Protein AF-A0A8S2YTI4-F1 (afdb_monomer_lite)

Sequence (113 aa):
MATSLIFVDVEWNEMANKVQIYSDNDGIYDCTLNKTDDNNETITYRMELLKVNEQTEYYLLIDKSGSSKLLESFHSNIEAVKSKFCSIFHDLTGNYWHLRESFSKIRGHYSYI

Secondary structure (DSSP, 8-state):
-PPEEEE-SSHHHHHTTTEEE-EETTEE-EEEEEEE-TTSPEEEEEEEEEEETTSS-EEEEEEETTTEEEEEE-TT-HHHHHHHHHHHHHHHHSS-GGGGGG--PPTTSPEE-

Structure (mmCIF, N/CA/C/O backbone):
data_AF-A0A8S2YTI4-F1
#
_entry.id   AF-A0A8S2YTI4-F1
#
loop_
_atom_site.group_PDB
_atom_site.id
_atom_site.type_symbol
_atom_site.label_atom_id
_atom_site.label_alt_id
_atom_site.label_comp_id
_atom_site.label_asym_id
_atom_site.label_entity_id
_atom_site.label_seq_id
_atom_site.pdbx_PDB_ins_code
_atom_site.Cartn_x
_atom_site.Cartn_y
_atom_site.Cartn_z
_atom_site.occupancy
_atom_site.B_iso_or_equiv
_atom_site.auth_seq_id
_atom_site.auth_comp_id
_atom_site.auth_asym_id
_atom_site.auth_atom_id
_atom_site.pdbx_PDB_model_num
ATOM 1 N N . MET A 1 1 ? -19.309 9.086 -1.463 1.00 37.69 1 MET A N 1
ATOM 2 C CA . MET A 1 1 ? -18.632 9.561 -0.238 1.00 37.69 1 MET A CA 1
ATOM 3 C C . MET A 1 1 ? -17.389 10.299 -0.688 1.00 37.69 1 MET A C 1
ATOM 5 O O . MET A 1 1 ? -16.707 9.777 -1.559 1.00 37.69 1 MET A O 1
ATOM 9 N N . ALA A 1 2 ? -17.187 11.532 -0.228 1.00 35.16 2 ALA A N 1
ATOM 10 C CA . ALA A 1 2 ? -16.027 12.336 -0.601 1.00 35.16 2 ALA A CA 1
ATOM 11 C C . ALA A 1 2 ? -14.854 11.936 0.297 1.00 35.16 2 ALA A C 1
ATOM 13 O O . ALA A 1 2 ? -15.005 11.959 1.516 1.00 35.16 2 ALA A O 1
ATOM 14 N N . THR A 1 3 ? -13.731 11.532 -0.291 1.00 39.12 3 THR A N 1
ATOM 15 C CA . THR A 1 3 ? -12.502 11.287 0.461 1.00 39.12 3 THR A CA 1
ATOM 16 C C . THR A 1 3 ? -11.813 12.614 0.760 1.00 39.12 3 THR A C 1
ATOM 18 O O . THR A 1 3 ? -11.656 13.450 -0.132 1.00 39.12 3 THR A O 1
ATOM 21 N N . SER A 1 4 ? -11.428 12.825 2.016 1.00 47.28 4 SER A N 1
ATOM 22 C CA . SER A 1 4 ? -10.669 14.006 2.436 1.00 47.28 4 SER A CA 1
ATOM 23 C C . SER A 1 4 ? -9.175 13.723 2.284 1.00 47.28 4 SER A C 1
ATOM 25 O O . SER A 1 4 ? -8.660 12.768 2.867 1.00 47.28 4 SER A O 1
ATOM 27 N N . LEU A 1 5 ? -8.488 14.551 1.494 1.00 52.41 5 LEU A N 1
ATOM 28 C CA . LEU A 1 5 ? -7.036 14.512 1.308 1.00 52.41 5 LEU A CA 1
ATOM 29 C C . LEU A 1 5 ? -6.390 15.452 2.334 1.00 52.41 5 LEU A C 1
ATOM 31 O O . LEU A 1 5 ? -6.704 16.643 2.343 1.00 52.41 5 LEU A O 1
ATOM 35 N N . ILE A 1 6 ? -5.498 14.935 3.180 1.00 55.16 6 ILE A N 1
ATOM 36 C CA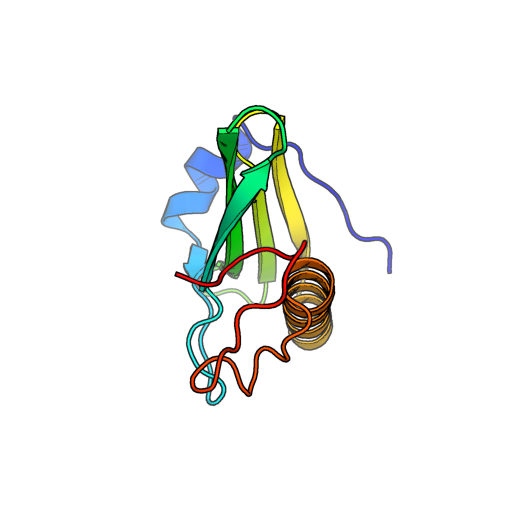 . ILE A 1 6 ? -4.761 15.732 4.168 1.00 55.16 6 ILE A CA 1
ATOM 37 C C . ILE A 1 6 ? -3.290 15.801 3.744 1.00 55.16 6 ILE A C 1
ATOM 39 O O . ILE A 1 6 ? -2.657 14.775 3.483 1.00 55.16 6 ILE A O 1
ATOM 43 N N . PHE A 1 7 ? -2.746 17.020 3.672 1.00 53.59 7 PHE A N 1
ATOM 44 C CA . PHE A 1 7 ? -1.312 17.264 3.503 1.00 53.59 7 PHE A CA 1
ATOM 45 C C . PHE A 1 7 ? -0.642 17.267 4.874 1.00 53.59 7 PHE A C 1
ATOM 47 O O . PHE A 1 7 ? -1.084 17.939 5.805 1.00 53.59 7 PHE A O 1
ATOM 54 N N . VAL A 1 8 ? 0.399 16.457 5.004 1.00 56.34 8 VAL A N 1
ATOM 55 C CA . VAL A 1 8 ? 0.804 15.903 6.289 1.00 56.34 8 VAL A CA 1
ATOM 56 C C . VAL A 1 8 ? 2.081 16.565 6.795 1.00 56.34 8 VAL A C 1
ATOM 58 O O . VAL A 1 8 ? 3.153 16.181 6.351 1.00 56.34 8 VAL A O 1
ATOM 61 N N . ASP A 1 9 ? 1.986 17.481 7.761 1.00 56.59 9 ASP A N 1
ATOM 62 C CA . ASP A 1 9 ? 3.168 17.889 8.547 1.00 56.59 9 ASP A CA 1
ATOM 63 C C . ASP A 1 9 ? 2.892 17.953 10.057 1.00 56.59 9 ASP A C 1
ATOM 65 O O . ASP A 1 9 ? 3.607 17.332 10.840 1.00 56.59 9 ASP A O 1
ATOM 69 N N . VAL A 1 10 ? 1.824 18.621 10.503 1.00 51.03 10 VAL A N 1
ATOM 70 C CA . VAL A 1 10 ? 1.562 18.784 11.951 1.00 51.03 10 VAL A CA 1
ATOM 71 C C . VAL A 1 10 ? 0.698 17.651 12.528 1.00 51.03 10 VAL A C 1
ATOM 73 O O . VAL A 1 10 ? 1.016 17.122 13.590 1.00 51.03 10 VAL A O 1
ATOM 76 N N . GLU A 1 11 ? -0.338 17.198 11.814 1.00 58.47 11 GLU A N 1
ATOM 77 C CA . GLU A 1 11 ? -1.304 16.199 12.320 1.00 58.47 11 GLU A CA 1
ATOM 78 C C . GLU A 1 11 ? -0.748 14.762 12.396 1.00 58.47 11 GLU A C 1
ATOM 80 O O . GLU A 1 11 ? -1.218 13.939 13.183 1.00 58.47 11 GLU A O 1
ATOM 85 N N . TRP A 1 12 ? 0.288 14.430 11.620 1.00 63.88 12 TRP A N 1
ATOM 86 C CA . TRP A 1 12 ? 0.839 13.069 11.614 1.00 63.88 12 TRP A CA 1
ATOM 87 C C . TRP A 1 12 ? 1.685 12.725 12.822 1.00 63.88 12 TRP A C 1
ATOM 89 O O . TRP A 1 12 ? 1.639 11.583 13.274 1.00 63.88 12 TRP A O 1
ATOM 99 N N . ASN A 1 13 ? 2.438 13.683 13.362 1.00 67.06 13 ASN A N 1
ATOM 100 C CA . ASN A 1 13 ? 3.270 13.414 14.535 1.00 67.06 13 ASN A CA 1
ATOM 101 C C . ASN A 1 13 ? 2.418 12.963 15.733 1.00 67.06 13 ASN A C 1
ATOM 103 O O . ASN A 1 13 ? 2.861 12.138 16.528 1.00 67.06 13 ASN A O 1
ATOM 107 N N . GLU A 1 14 ? 1.169 13.426 15.820 1.00 69.31 14 GLU A N 1
ATOM 108 C CA . GLU A 1 14 ? 0.211 12.975 16.832 1.00 69.31 14 GLU A CA 1
ATOM 109 C C . GLU A 1 14 ? -0.485 11.652 16.471 1.00 69.31 14 GLU A C 1
ATOM 111 O O . GLU A 1 14 ? -0.800 10.860 17.366 1.00 69.31 14 GLU A O 1
ATOM 116 N N . MET A 1 15 ? -0.723 11.387 15.180 1.00 72.44 15 MET A N 1
ATOM 117 C CA . MET A 1 15 ? -1.333 10.136 14.709 1.00 72.44 15 MET A CA 1
ATOM 118 C C . MET A 1 15 ? -0.378 8.944 14.713 1.00 72.44 15 MET A C 1
ATOM 120 O O . MET A 1 15 ? -0.841 7.826 14.915 1.00 72.44 15 MET A O 1
ATOM 124 N N . ALA A 1 16 ? 0.929 9.151 14.542 1.00 73.56 16 ALA A N 1
ATOM 125 C CA . ALA A 1 16 ? 1.911 8.071 14.415 1.00 73.56 16 ALA A CA 1
ATOM 126 C C . ALA A 1 16 ? 1.889 7.086 15.601 1.00 73.56 16 ALA A C 1
ATOM 128 O O . ALA A 1 16 ? 2.084 5.892 15.411 1.00 73.56 16 ALA A O 1
ATOM 129 N N . ASN A 1 17 ? 1.576 7.564 16.811 1.00 80.56 17 ASN A N 1
ATOM 130 C CA . ASN A 1 17 ? 1.461 6.725 18.013 1.00 80.56 17 ASN A CA 1
ATOM 131 C C . ASN A 1 17 ? 0.071 6.084 18.198 1.00 80.56 17 ASN A C 1
ATOM 133 O O . ASN A 1 17 ? -0.133 5.288 19.114 1.00 80.56 17 ASN A O 1
ATOM 137 N N . LYS A 1 18 ? -0.906 6.459 17.368 1.00 86.75 18 LYS A N 1
ATOM 138 C CA . LYS A 1 18 ? -2.310 6.031 17.449 1.00 86.75 18 LYS A CA 1
ATOM 139 C C . LYS A 1 18 ? -2.712 5.100 16.313 1.00 86.75 18 LYS A C 1
ATOM 141 O O . LYS A 1 18 ? -3.840 4.624 16.320 1.00 86.75 18 LYS A O 1
ATOM 146 N N . VAL A 1 19 ? -1.836 4.853 15.346 1.00 90.12 19 VAL A N 1
ATOM 147 C CA . VAL A 1 19 ? -2.109 3.986 14.198 1.00 90.12 19 VAL A CA 1
ATOM 148 C C . VAL A 1 19 ? -1.160 2.797 14.177 1.00 90.12 19 VAL A C 1
ATOM 150 O O . VAL A 1 19 ? -0.066 2.843 14.735 1.00 90.12 19 VAL A O 1
ATOM 153 N N . GLN A 1 20 ? -1.580 1.732 13.509 1.00 91.75 20 GLN A N 1
ATOM 154 C CA . GLN A 1 20 ? -0.755 0.571 13.193 1.00 91.75 20 GLN A CA 1
ATOM 155 C C . GLN A 1 20 ? -0.969 0.174 11.734 1.00 91.75 20 GLN A C 1
ATOM 157 O O . GLN A 1 20 ? -2.043 0.422 11.179 1.00 91.75 20 GLN A O 1
ATOM 162 N N . ILE A 1 21 ? 0.032 -0.458 11.121 1.00 93.88 21 ILE A N 1
ATOM 163 C CA . ILE A 1 21 ? -0.127 -1.045 9.788 1.00 93.88 21 ILE A CA 1
ATOM 164 C C . ILE A 1 21 ? -1.188 -2.141 9.875 1.00 93.88 21 ILE A C 1
ATOM 166 O O . ILE A 1 21 ? -1.147 -3.007 10.751 1.00 93.88 21 ILE A O 1
ATOM 170 N N . TYR A 1 22 ? -2.158 -2.078 8.975 1.00 95.38 22 TYR A N 1
ATOM 171 C CA . TYR A 1 22 ? -3.222 -3.056 8.891 1.00 95.38 22 TYR A CA 1
ATOM 172 C C . TYR A 1 22 ? -2.717 -4.362 8.280 1.00 95.38 22 TYR A C 1
ATOM 174 O O . TYR A 1 22 ? -1.986 -4.378 7.285 1.00 95.38 22 TYR A O 1
ATOM 182 N N . SER A 1 23 ? -3.168 -5.471 8.853 1.00 94.81 23 SER A N 1
ATOM 183 C CA . SER A 1 23 ? -2.964 -6.804 8.313 1.00 94.81 23 SER A CA 1
ATOM 184 C C . SER A 1 23 ? -4.228 -7.641 8.453 1.00 94.81 23 SER A C 1
ATOM 186 O O . SER A 1 23 ? -5.034 -7.448 9.369 1.00 94.81 23 SER A O 1
ATOM 188 N N . ASP A 1 24 ? -4.397 -8.571 7.524 1.00 94.56 24 ASP A N 1
ATOM 189 C CA . ASP A 1 24 ? -5.434 -9.594 7.559 1.00 94.56 24 ASP A CA 1
ATOM 190 C C . ASP A 1 24 ? -4.914 -10.897 6.922 1.00 94.56 24 ASP A C 1
ATOM 192 O O . ASP A 1 24 ? -3.704 -11.125 6.843 1.00 94.56 24 ASP A O 1
ATOM 196 N N . ASN A 1 25 ? -5.822 -11.771 6.485 1.00 92.81 25 ASN A N 1
ATOM 197 C CA . ASN A 1 25 ? -5.474 -13.043 5.850 1.00 92.81 25 ASN A CA 1
ATOM 198 C C . ASN A 1 25 ? -4.721 -12.881 4.515 1.00 92.81 25 ASN A C 1
ATOM 200 O O . ASN A 1 25 ? -3.998 -13.797 4.131 1.00 92.81 25 ASN A O 1
ATOM 204 N N . ASP A 1 26 ? -4.858 -11.741 3.829 1.00 89.44 26 ASP A N 1
ATOM 205 C CA . ASP A 1 26 ? -4.116 -11.418 2.604 1.00 89.44 26 ASP A CA 1
ATOM 206 C C . ASP A 1 26 ? -2.702 -10.889 2.920 1.00 89.44 26 ASP A C 1
ATOM 208 O O . ASP A 1 26 ? -1.888 -10.696 2.010 1.00 89.44 26 ASP A O 1
ATOM 212 N N . GLY A 1 27 ? -2.387 -10.679 4.204 1.00 92.69 27 GLY A N 1
ATOM 213 C CA . GLY A 1 27 ? -1.091 -10.271 4.739 1.00 92.69 27 GLY A CA 1
ATOM 214 C C . GLY A 1 27 ? -1.044 -8.820 5.215 1.00 92.69 27 GLY A C 1
ATOM 215 O O . GLY A 1 27 ? -2.060 -8.206 5.526 1.00 92.69 27 GLY A O 1
ATOM 216 N N . ILE A 1 28 ? 0.173 -8.284 5.331 1.00 96.19 28 ILE A N 1
ATOM 217 C CA . ILE A 1 28 ? 0.440 -6.927 5.830 1.00 96.19 28 ILE A CA 1
ATOM 218 C C . ILE A 1 28 ? 0.366 -5.942 4.668 1.00 96.19 28 ILE A C 1
ATOM 220 O O . ILE A 1 28 ? 1.120 -6.100 3.713 1.00 96.19 28 ILE A O 1
ATOM 224 N N . TYR A 1 29 ? -0.486 -4.921 4.762 1.00 96.81 29 TYR A N 1
ATOM 225 C CA . TYR A 1 29 ? -0.669 -3.888 3.736 1.00 96.81 29 TYR A CA 1
ATOM 226 C C . TYR A 1 29 ? 0.369 -2.763 3.867 1.00 96.81 29 TYR A C 1
ATOM 228 O O . TYR A 1 29 ? 0.046 -1.617 4.182 1.00 96.81 29 TYR A O 1
ATOM 236 N N . ASP A 1 30 ? 1.624 -3.120 3.617 1.00 95.62 30 ASP A N 1
ATOM 237 C CA . ASP A 1 30 ? 2.781 -2.227 3.566 1.00 95.62 30 ASP A CA 1
ATOM 238 C C . ASP A 1 30 ? 3.657 -2.631 2.378 1.00 95.62 30 ASP A C 1
ATOM 240 O O . ASP A 1 30 ? 3.979 -3.810 2.192 1.00 95.62 30 ASP A O 1
ATOM 244 N N . CYS A 1 31 ? 4.010 -1.663 1.536 1.00 95.62 31 CYS A N 1
ATOM 245 C CA . CYS A 1 31 ? 4.975 -1.891 0.475 1.00 95.62 31 CYS A CA 1
ATOM 246 C C . CYS A 1 31 ? 5.842 -0.670 0.193 1.00 95.62 31 CYS A C 1
ATOM 248 O O . CYS A 1 31 ? 5.373 0.470 0.174 1.00 95.62 31 CYS A O 1
ATOM 250 N N . THR A 1 32 ? 7.099 -0.947 -0.149 1.00 95.31 32 THR A N 1
ATOM 251 C CA . THR A 1 32 ? 8.012 0.012 -0.767 1.00 95.31 32 THR A CA 1
ATOM 252 C C . THR A 1 32 ? 8.257 -0.407 -2.211 1.00 95.31 32 THR A C 1
ATOM 254 O O . THR A 1 32 ? 8.482 -1.580 -2.501 1.00 95.31 32 THR A O 1
ATOM 257 N N . LEU A 1 33 ? 8.181 0.551 -3.129 1.00 96.06 33 LEU A N 1
ATOM 258 C CA . LEU A 1 33 ? 8.342 0.348 -4.559 1.00 96.06 33 LEU A CA 1
ATOM 259 C C . LEU A 1 33 ? 9.405 1.299 -5.104 1.00 96.06 33 LEU A C 1
ATOM 261 O O . LEU A 1 33 ? 9.322 2.500 -4.864 1.00 96.06 33 LEU A O 1
ATOM 265 N N . ASN A 1 34 ? 10.332 0.801 -5.922 1.00 95.19 34 ASN A N 1
ATOM 266 C CA . ASN A 1 34 ? 11.355 1.642 -6.553 1.00 95.19 34 ASN A CA 1
ATOM 267 C C . ASN A 1 34 ? 11.285 1.604 -8.076 1.00 95.19 34 ASN A C 1
ATOM 269 O O . ASN A 1 34 ? 11.049 0.562 -8.696 1.00 95.19 34 ASN A O 1
ATOM 273 N N . LYS A 1 35 ? 11.563 2.745 -8.699 1.00 92.81 35 LYS A N 1
ATOM 274 C CA . LYS A 1 35 ? 11.786 2.861 -10.139 1.00 92.81 35 LYS A CA 1
ATOM 275 C C . LYS A 1 35 ? 12.982 3.767 -10.389 1.00 92.81 35 LYS A C 1
ATOM 277 O O . LYS A 1 35 ? 13.029 4.871 -9.863 1.00 92.81 35 LYS A O 1
ATOM 282 N N . THR A 1 36 ? 13.912 3.313 -11.221 1.00 88.12 36 THR A N 1
ATOM 283 C CA . THR A 1 36 ? 14.948 4.183 -11.779 1.00 88.12 36 THR A CA 1
ATOM 284 C C . THR A 1 36 ? 14.370 4.912 -12.985 1.00 88.12 36 THR A C 1
ATOM 286 O O . THR A 1 36 ? 13.776 4.270 -13.860 1.00 88.12 36 THR A O 1
ATOM 289 N N . ASP A 1 37 ? 14.468 6.235 -12.991 1.00 83.00 37 ASP A N 1
ATOM 290 C CA . ASP A 1 37 ? 14.027 7.065 -14.107 1.00 83.00 37 ASP A CA 1
ATOM 291 C C . ASP A 1 37 ? 15.111 7.196 -15.195 1.00 83.00 37 ASP A C 1
ATOM 293 O O . ASP A 1 37 ? 16.200 6.625 -15.097 1.00 83.00 37 ASP A O 1
ATOM 297 N N . ASP A 1 38 ? 14.801 7.939 -16.257 1.00 85.00 38 ASP A N 1
ATOM 298 C CA . ASP A 1 38 ? 15.709 8.126 -17.394 1.00 85.00 38 ASP A CA 1
ATOM 299 C C . ASP A 1 38 ? 16.955 8.962 -17.037 1.00 85.00 38 ASP A C 1
ATOM 301 O O . ASP A 1 38 ? 17.951 8.920 -17.760 1.00 85.00 38 ASP A O 1
ATOM 305 N N . ASN A 1 39 ? 16.933 9.674 -15.905 1.00 85.88 39 ASN A N 1
ATOM 306 C CA . ASN A 1 39 ? 18.069 10.428 -15.372 1.00 85.88 39 ASN A CA 1
ATOM 307 C C . ASN A 1 39 ? 18.953 9.578 -14.446 1.00 85.88 39 ASN A C 1
ATOM 309 O O . ASN A 1 39 ? 19.900 10.098 -13.855 1.00 85.88 39 ASN A O 1
ATOM 313 N N . ASN A 1 40 ? 18.675 8.272 -14.334 1.00 84.88 40 ASN A N 1
ATOM 314 C CA . ASN A 1 40 ? 19.334 7.351 -13.409 1.00 84.88 40 ASN A CA 1
ATOM 315 C C . ASN A 1 40 ? 19.104 7.712 -11.925 1.00 84.88 40 ASN A C 1
ATOM 317 O O . ASN A 1 40 ? 19.876 7.305 -11.051 1.00 84.88 40 ASN A O 1
ATOM 321 N N . GLU A 1 41 ? 18.030 8.444 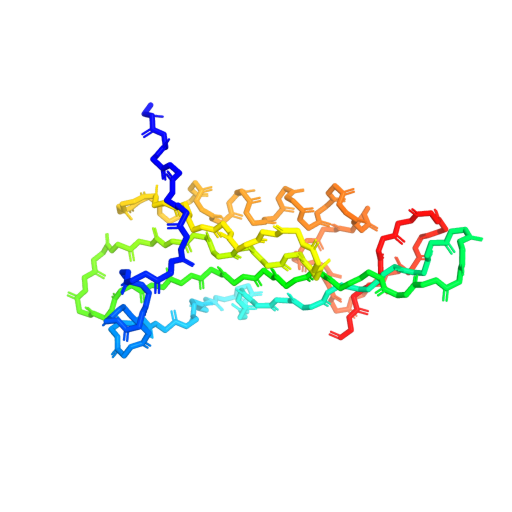-11.626 1.00 87.62 41 GLU A N 1
ATOM 322 C CA . GLU A 1 41 ? 17.586 8.724 -10.264 1.00 87.62 41 GLU A CA 1
ATOM 323 C C . GLU A 1 41 ? 16.614 7.638 -9.798 1.00 87.62 41 GLU A C 1
ATOM 325 O O . GLU A 1 41 ? 15.787 7.131 -10.559 1.00 87.62 41 GLU A O 1
ATOM 330 N N . THR A 1 42 ? 16.710 7.243 -8.527 1.00 89.19 42 THR A N 1
ATOM 331 C CA . THR A 1 42 ? 15.780 6.267 -7.943 1.00 89.19 42 THR A CA 1
ATOM 332 C C . THR A 1 42 ? 14.621 6.997 -7.288 1.00 89.19 42 THR A C 1
ATOM 334 O O . THR A 1 42 ? 14.804 7.716 -6.310 1.00 89.19 42 THR A O 1
ATOM 337 N N . ILE A 1 43 ? 13.422 6.766 -7.812 1.00 89.81 43 ILE A N 1
ATOM 338 C CA . ILE A 1 43 ? 12.165 7.215 -7.226 1.00 89.81 43 ILE A CA 1
ATOM 339 C C . ILE A 1 43 ? 11.634 6.091 -6.342 1.00 89.81 43 ILE A C 1
ATOM 341 O O . ILE A 1 43 ? 11.381 4.984 -6.829 1.00 89.81 43 ILE A O 1
ATOM 345 N N . THR A 1 44 ? 11.422 6.403 -5.069 1.00 91.88 44 THR A N 1
ATOM 346 C CA . THR A 1 44 ? 10.825 5.508 -4.077 1.00 91.88 44 THR A CA 1
ATOM 347 C C . THR A 1 44 ? 9.372 5.897 -3.835 1.00 91.88 44 THR A C 1
ATOM 349 O O . THR A 1 44 ? 9.035 7.078 -3.729 1.00 91.88 44 THR A O 1
ATOM 352 N N . TYR A 1 45 ? 8.509 4.894 -3.737 1.00 92.56 45 TYR A N 1
ATOM 353 C CA . TYR A 1 45 ? 7.090 5.027 -3.445 1.00 92.56 45 TYR A CA 1
ATOM 354 C C . TYR A 1 45 ? 6.730 4.059 -2.317 1.00 92.56 45 TYR A C 1
ATOM 356 O O . TYR A 1 45 ? 6.791 2.846 -2.504 1.00 92.56 45 TYR A O 1
ATOM 364 N N . ARG A 1 46 ? 6.376 4.578 -1.145 1.00 93.25 46 ARG A N 1
ATOM 365 C CA . ARG A 1 46 ? 5.909 3.788 -0.002 1.00 93.25 46 ARG A CA 1
ATOM 366 C C . ARG A 1 46 ? 4.403 3.936 0.136 1.00 93.25 46 ARG A C 1
ATOM 368 O O . ARG A 1 46 ? 3.871 5.038 0.008 1.00 93.25 46 ARG A O 1
ATOM 375 N N . MET A 1 47 ? 3.727 2.829 0.405 1.00 94.75 47 MET A N 1
ATOM 376 C CA . MET A 1 47 ? 2.295 2.792 0.671 1.00 94.75 47 MET A CA 1
ATOM 377 C C . MET A 1 47 ? 2.018 1.966 1.911 1.00 94.75 47 MET A C 1
ATOM 379 O O . MET A 1 47 ? 2.501 0.842 2.012 1.00 94.75 47 MET A O 1
ATOM 383 N N . GLU A 1 48 ? 1.176 2.490 2.795 1.00 94.38 48 GLU A N 1
ATOM 384 C CA . GLU A 1 48 ? 0.761 1.798 4.013 1.00 94.38 48 GLU A CA 1
ATOM 385 C C . GLU A 1 48 ? -0.737 1.971 4.227 1.00 94.38 48 GLU A C 1
ATOM 387 O O . GLU A 1 48 ? -1.253 3.092 4.236 1.00 94.38 48 GLU A O 1
ATOM 392 N N . LEU A 1 49 ? -1.443 0.863 4.429 1.00 95.12 49 LEU A N 1
ATOM 393 C CA . LEU A 1 49 ? -2.797 0.894 4.966 1.00 95.12 49 LEU A CA 1
ATOM 394 C C . LEU A 1 49 ? -2.686 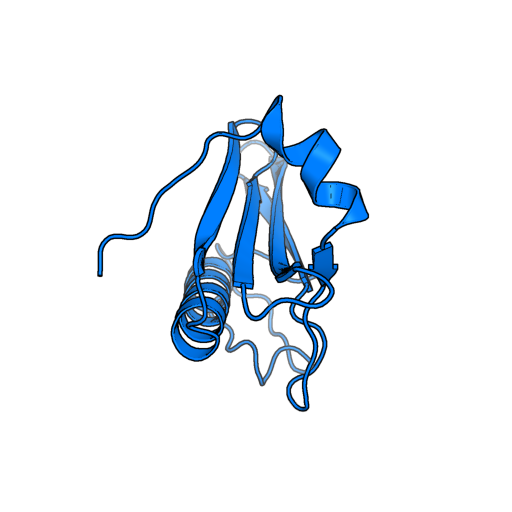0.929 6.484 1.00 95.12 49 LEU A C 1
ATOM 396 O O . LEU A 1 49 ? -2.129 0.024 7.102 1.00 95.12 49 LEU A O 1
ATOM 400 N N . LEU A 1 50 ? -3.234 1.970 7.090 1.00 93.88 50 LEU A N 1
ATOM 401 C CA . LEU A 1 50 ? -3.164 2.207 8.520 1.00 93.88 50 LEU A CA 1
ATOM 402 C C . LEU A 1 50 ? -4.541 2.031 9.149 1.00 93.88 50 LEU A C 1
ATOM 404 O O . LEU A 1 50 ? -5.552 2.443 8.579 1.00 93.88 50 LEU A O 1
ATOM 408 N N . LYS A 1 51 ? -4.573 1.463 10.351 1.00 93.44 51 LYS A N 1
ATOM 409 C CA . LYS A 1 51 ? -5.757 1.384 11.207 1.00 93.44 51 LYS A CA 1
ATOM 410 C C . LYS A 1 51 ? -5.510 2.171 12.488 1.00 93.44 51 LYS A C 1
ATOM 412 O O . LYS A 1 51 ? -4.479 1.980 13.131 1.00 93.44 51 LYS A O 1
ATOM 417 N N . VAL A 1 52 ? -6.463 3.010 12.884 1.00 91.06 52 VAL A N 1
ATOM 418 C CA . VAL A 1 52 ? -6.437 3.687 14.187 1.00 91.06 52 VAL A CA 1
ATOM 419 C C . VAL A 1 52 ? -6.675 2.671 15.301 1.00 91.06 52 VAL A C 1
ATOM 421 O O . VAL A 1 52 ? -7.603 1.862 15.252 1.00 91.06 52 VAL A O 1
ATOM 424 N N . ASN A 1 53 ? -5.833 2.717 16.324 1.00 85.50 53 ASN A N 1
ATOM 425 C CA . ASN A 1 53 ? -5.934 1.880 17.509 1.00 85.50 53 ASN A CA 1
ATOM 426 C C . ASN A 1 53 ? -7.278 2.113 18.202 1.00 85.50 53 ASN A C 1
ATOM 428 O O . ASN A 1 53 ? -7.739 3.246 18.317 1.00 85.50 53 ASN A O 1
ATOM 432 N N . GLU A 1 54 ? -7.906 1.025 18.654 1.00 84.19 54 GLU A N 1
ATOM 433 C CA . GLU A 1 54 ? -9.178 1.045 19.396 1.00 84.19 54 GLU A CA 1
ATOM 434 C C . GLU A 1 54 ? -10.388 1.619 18.625 1.00 84.19 54 GLU A C 1
ATOM 436 O O . GLU A 1 54 ? -11.500 1.631 19.151 1.00 84.19 54 GLU A O 1
ATOM 441 N N . GLN A 1 55 ? -10.216 2.032 17.363 1.00 83.31 55 GLN A N 1
ATOM 442 C CA . GLN A 1 55 ? -11.262 2.614 16.523 1.00 83.31 55 GLN A CA 1
ATOM 443 C C . GLN A 1 55 ? -11.423 1.847 15.206 1.00 83.31 55 GLN A C 1
ATOM 445 O O . GLN A 1 55 ? -10.583 1.044 14.792 1.00 83.31 55 GLN A O 1
ATOM 450 N N . THR A 1 56 ? -12.549 2.085 14.537 1.00 86.44 56 THR A N 1
ATOM 451 C CA . THR A 1 56 ? -12.803 1.597 13.176 1.00 86.44 56 THR A CA 1
ATOM 452 C C . THR A 1 56 ? -12.557 2.730 12.194 1.00 86.44 56 THR A C 1
ATOM 454 O O . THR A 1 56 ? -13.461 3.157 11.489 1.00 86.44 56 THR A O 1
ATOM 457 N N . GLU A 1 57 ? -11.335 3.255 12.191 1.00 91.62 57 GLU A N 1
ATOM 458 C CA . GLU A 1 57 ? -10.906 4.260 11.225 1.00 91.62 57 GLU A CA 1
ATOM 459 C C . GLU A 1 57 ? -9.649 3.792 10.494 1.00 91.62 57 GLU A C 1
ATOM 461 O O . GLU A 1 57 ? -8.731 3.233 11.105 1.00 91.62 57 GLU A O 1
ATOM 466 N N . TYR A 1 58 ? -9.642 4.000 9.180 1.00 92.38 58 TYR A N 1
ATOM 467 C CA . TYR A 1 58 ? -8.581 3.571 8.288 1.00 92.38 58 TYR A CA 1
ATOM 468 C C . TYR A 1 58 ? -8.061 4.730 7.450 1.00 92.38 58 TYR A C 1
ATOM 470 O O . TYR A 1 58 ? -8.828 5.576 6.981 1.00 92.38 58 TYR A O 1
ATOM 478 N N . TYR A 1 59 ? -6.758 4.706 7.202 1.00 92.06 59 TYR A N 1
ATOM 479 C CA . TYR A 1 59 ? -6.085 5.654 6.330 1.00 92.06 59 TYR A CA 1
ATOM 480 C C . TYR A 1 59 ? -5.230 4.924 5.306 1.00 92.06 59 TYR A C 1
ATOM 482 O O . TYR A 1 59 ? -4.693 3.852 5.582 1.00 92.06 59 TYR A O 1
ATOM 490 N N . LEU A 1 60 ? -5.064 5.538 4.140 1.00 93.31 60 LEU A N 1
ATOM 491 C CA . LEU A 1 60 ? -4.013 5.173 3.201 1.00 93.31 60 LEU A CA 1
ATOM 492 C C . LEU A 1 60 ? -2.926 6.238 3.255 1.00 93.31 60 LEU A C 1
ATOM 494 O O . LEU A 1 60 ? -3.177 7.400 2.924 1.00 93.31 60 LEU A O 1
ATOM 498 N N . LEU A 1 61 ? -1.732 5.836 3.675 1.00 90.56 61 LEU A N 1
ATOM 499 C CA . LEU A 1 61 ? -0.541 6.658 3.583 1.00 90.56 61 LEU A CA 1
ATOM 500 C C . LEU A 1 61 ? 0.185 6.356 2.276 1.00 90.56 61 LEU A C 1
ATOM 502 O O . LEU A 1 61 ? 0.419 5.197 1.938 1.00 90.56 61 LEU A O 1
ATOM 506 N N . ILE A 1 62 ? 0.572 7.412 1.571 1.00 90.69 62 ILE A N 1
ATOM 507 C CA . ILE A 1 62 ? 1.367 7.354 0.352 1.00 90.69 62 ILE A CA 1
ATOM 508 C C . ILE A 1 62 ? 2.510 8.351 0.479 1.00 90.69 62 ILE A C 1
ATOM 510 O O . ILE A 1 62 ? 2.279 9.547 0.643 1.00 90.69 62 ILE A O 1
ATOM 514 N N . ASP A 1 63 ? 3.738 7.872 0.357 1.00 88.38 63 ASP A N 1
ATOM 515 C CA . ASP A 1 63 ? 4.935 8.704 0.364 1.00 88.38 63 ASP A CA 1
ATOM 516 C C . ASP A 1 63 ? 5.731 8.468 -0.918 1.00 88.38 63 ASP A C 1
ATOM 518 O O . ASP A 1 63 ? 6.223 7.367 -1.172 1.00 88.38 63 ASP A O 1
ATOM 522 N N . LYS A 1 64 ? 5.834 9.510 -1.745 1.00 86.75 64 LYS A N 1
ATOM 523 C CA . LYS A 1 64 ? 6.674 9.504 -2.940 1.00 86.75 64 LYS A CA 1
ATOM 524 C C . LYS A 1 64 ? 7.874 10.410 -2.700 1.00 86.75 64 LYS A C 1
ATOM 526 O O . LYS A 1 64 ? 7.712 11.626 -2.546 1.00 86.75 64 LYS A O 1
ATOM 531 N N . SER A 1 65 ? 9.069 9.823 -2.758 1.00 79.44 65 SER A N 1
ATOM 532 C CA . SER A 1 65 ? 10.334 10.526 -2.540 1.00 79.44 65 SER A CA 1
ATOM 533 C C . SER A 1 65 ? 10.409 11.809 -3.373 1.00 79.44 65 SER A C 1
ATOM 535 O O . SER A 1 65 ? 10.287 11.762 -4.599 1.00 79.44 65 SER A O 1
ATOM 537 N N . GLY A 1 66 ? 10.621 12.946 -2.705 1.00 61.78 66 GLY A N 1
ATOM 538 C CA . GLY A 1 66 ? 10.859 14.241 -3.350 1.00 61.78 66 GLY A CA 1
ATOM 539 C C . GLY A 1 66 ? 9.611 14.998 -3.809 1.00 61.78 66 GLY A C 1
ATOM 540 O O . GLY A 1 66 ? 9.745 15.973 -4.544 1.00 61.78 66 GLY A O 1
ATOM 541 N N . SER A 1 67 ? 8.399 14.578 -3.435 1.00 64.56 67 SER A N 1
ATOM 542 C CA . SER A 1 67 ? 7.182 15.287 -3.859 1.00 64.56 67 SER A CA 1
ATOM 543 C C . SER A 1 67 ? 6.214 15.552 -2.717 1.00 64.56 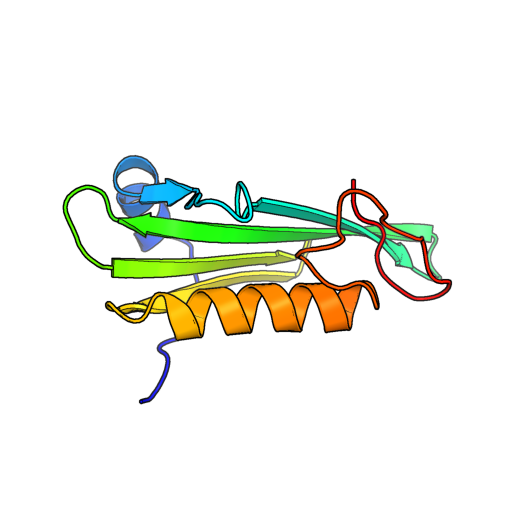67 SER A C 1
ATOM 545 O O . SER A 1 67 ? 5.924 16.709 -2.415 1.00 64.56 67 SER A O 1
ATOM 547 N N . SER A 1 68 ? 5.641 14.506 -2.123 1.00 64.00 68 SER A N 1
ATOM 548 C CA . SER A 1 68 ? 4.522 14.674 -1.194 1.00 64.00 68 SER A CA 1
ATOM 549 C C . SER A 1 68 ? 4.265 13.408 -0.394 1.00 64.00 68 SER A C 1
ATOM 551 O O . SER A 1 68 ? 4.293 12.302 -0.939 1.00 64.00 68 SER A O 1
ATOM 553 N N . LYS A 1 69 ? 3.913 13.617 0.874 1.00 77.56 69 LYS A N 1
ATOM 554 C CA . LYS A 1 69 ? 3.257 12.637 1.728 1.00 77.56 69 LYS A CA 1
ATOM 555 C C . LYS A 1 69 ? 1.755 12.909 1.696 1.00 77.56 69 LYS A C 1
ATOM 557 O O . LYS A 1 69 ? 1.317 13.987 2.098 1.00 77.56 69 LYS A O 1
ATOM 562 N N . LEU A 1 70 ? 0.982 11.959 1.188 1.00 79.81 70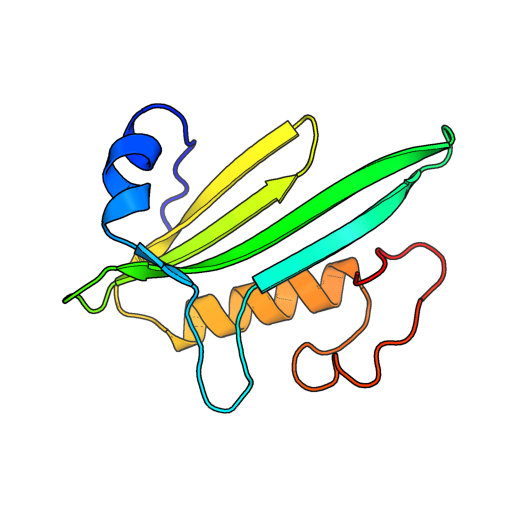 LEU A N 1
ATOM 563 C CA . LEU A 1 70 ? -0.473 12.014 1.166 1.00 79.81 70 LEU A CA 1
ATOM 564 C C . LEU A 1 70 ? -1.033 11.066 2.221 1.00 79.81 70 LEU A C 1
ATOM 566 O O . LEU A 1 70 ? -0.657 9.896 2.264 1.00 79.81 70 LEU A O 1
ATOM 570 N N . LEU A 1 71 ? -1.969 11.565 3.023 1.00 83.50 71 LEU A N 1
ATOM 571 C CA . LEU A 1 71 ? -2.790 10.748 3.903 1.00 83.50 71 LEU A CA 1
ATOM 572 C C . LEU A 1 71 ? -4.259 10.946 3.535 1.00 83.50 71 LEU A C 1
ATOM 574 O O . LEU A 1 71 ? -4.776 12.064 3.559 1.00 83.50 71 LEU A O 1
ATOM 578 N N . GLU A 1 72 ? -4.924 9.857 3.175 1.00 88.62 72 GLU A N 1
ATOM 579 C CA . GLU A 1 72 ? -6.328 9.854 2.764 1.00 88.62 72 GLU A CA 1
ATOM 580 C C . GLU A 1 72 ? -7.149 9.068 3.799 1.00 88.62 72 GLU A C 1
ATOM 582 O O . GLU A 1 72 ? -6.830 7.912 4.085 1.00 88.62 72 GLU A O 1
ATOM 587 N N . SER A 1 73 ? -8.174 9.698 4.397 1.00 89.06 73 SER A N 1
ATOM 588 C CA . SER A 1 73 ? -9.072 9.036 5.363 1.00 89.06 73 SER A CA 1
ATOM 589 C C . SER A 1 73 ? -10.195 8.296 4.648 1.00 89.06 73 SER A C 1
ATOM 591 O O . SER A 1 73 ? -10.884 8.862 3.799 1.00 89.06 73 SER A O 1
ATOM 593 N N . PHE A 1 74 ? -10.427 7.050 5.051 1.00 92.00 74 PHE A N 1
ATOM 594 C CA . PHE A 1 74 ? -11.526 6.212 4.569 1.00 92.00 74 PHE A CA 1
ATOM 595 C C . PHE A 1 74 ? -12.583 5.961 5.648 1.00 92.00 74 PHE A C 1
ATOM 597 O O . PHE A 1 74 ? -13.507 5.167 5.434 1.00 92.00 74 PHE A O 1
ATOM 604 N N . HIS A 1 75 ? -12.473 6.639 6.799 1.00 90.25 75 HIS A N 1
ATOM 605 C CA . HIS A 1 75 ? -13.313 6.402 7.972 1.00 90.25 75 HIS A CA 1
ATOM 606 C C . HIS A 1 75 ? -13.387 4.894 8.273 1.00 90.25 75 HIS A C 1
ATOM 608 O O . HIS A 1 75 ? -12.362 4.219 8.279 1.00 90.25 75 HIS A O 1
ATOM 614 N N . SER A 1 76 ? -14.582 4.333 8.457 1.00 92.38 76 SER A N 1
ATOM 615 C CA . SER A 1 76 ? -14.792 2.914 8.758 1.00 92.38 76 SER A CA 1
ATOM 616 C C . SER A 1 76 ? -14.819 1.977 7.549 1.00 92.38 76 SER A C 1
ATOM 618 O O . SER A 1 76 ? -15.095 0.785 7.707 1.00 92.38 76 SER A O 1
ATOM 620 N N . ASN A 1 77 ? -14.520 2.464 6.342 1.00 95.00 77 ASN A N 1
ATOM 621 C CA . ASN A 1 77 ? -14.640 1.674 5.120 1.00 95.00 77 ASN A CA 1
ATOM 622 C C . ASN A 1 77 ? -13.335 0.943 4.755 1.00 95.00 77 ASN A C 1
ATOM 624 O O . ASN A 1 77 ? -12.568 1.398 3.903 1.00 95.00 77 ASN A O 1
ATOM 628 N N . ILE A 1 78 ? -13.114 -0.219 5.381 1.00 95.12 78 ILE A N 1
ATOM 629 C CA . ILE A 1 78 ? -11.945 -1.074 5.115 1.00 95.12 78 ILE A CA 1
ATOM 630 C C . ILE A 1 78 ? -11.861 -1.528 3.647 1.00 95.12 78 ILE A C 1
ATOM 632 O O . ILE A 1 78 ? -10.791 -1.502 3.045 1.00 95.12 78 ILE A O 1
ATOM 636 N N . GLU A 1 79 ? -12.989 -1.887 3.033 1.00 95.88 79 GLU A N 1
ATOM 637 C CA . GLU A 1 79 ? -13.008 -2.386 1.654 1.00 95.88 79 GLU A CA 1
ATOM 638 C C . GLU A 1 79 ? -12.557 -1.314 0.657 1.00 95.88 79 GLU A C 1
ATOM 640 O O . GLU A 1 79 ? -11.788 -1.593 -0.264 1.00 95.88 79 GLU A O 1
ATOM 645 N N . ALA A 1 80 ? -12.975 -0.061 0.864 1.00 96.19 80 ALA A N 1
ATOM 646 C CA . ALA A 1 80 ? -12.568 1.049 0.009 1.00 96.19 80 ALA A CA 1
ATOM 647 C C . ALA A 1 80 ? -11.061 1.323 0.095 1.00 96.19 80 ALA A C 1
ATOM 649 O O . ALA A 1 80 ? -10.416 1.493 -0.943 1.00 96.19 80 ALA A O 1
ATOM 650 N N . VAL A 1 81 ? -10.484 1.322 1.301 1.00 95.88 81 VAL A N 1
ATOM 651 C CA . VAL A 1 81 ? -9.044 1.562 1.468 1.00 95.88 81 VAL A CA 1
ATOM 652 C C . VAL A 1 81 ? -8.207 0.388 0.943 1.00 95.88 81 VAL A C 1
ATOM 654 O O . VAL A 1 81 ? -7.223 0.623 0.239 1.00 95.88 81 VAL A O 1
ATOM 657 N N . LYS A 1 82 ? -8.637 -0.868 1.159 1.00 96.94 82 LYS A N 1
ATOM 658 C CA . LYS A 1 82 ? -8.006 -2.062 0.562 1.00 96.94 82 LYS A CA 1
ATOM 659 C C . LYS A 1 82 ? -8.044 -1.988 -0.962 1.00 96.94 82 LYS A C 1
ATOM 661 O O . LYS A 1 82 ? -7.020 -2.173 -1.619 1.00 96.94 82 LYS A O 1
ATOM 666 N N . SER A 1 83 ? -9.207 -1.674 -1.535 1.00 97.06 83 SER A N 1
ATOM 667 C CA . SER A 1 83 ? -9.367 -1.539 -2.984 1.00 97.06 83 SER A CA 1
ATOM 668 C C . SER A 1 83 ? -8.471 -0.440 -3.551 1.00 97.06 83 SER A C 1
ATOM 670 O O . SER A 1 83 ? -7.870 -0.636 -4.608 1.00 97.06 83 SER A O 1
ATOM 672 N N . LYS A 1 84 ? -8.357 0.704 -2.864 1.00 97.06 84 LYS A N 1
ATOM 673 C CA . LYS A 1 84 ? -7.496 1.809 -3.296 1.00 97.06 84 LYS A CA 1
ATOM 674 C C . LYS A 1 84 ? -6.020 1.421 -3.250 1.00 97.06 84 LYS A C 1
ATOM 676 O O . LYS A 1 84 ? -5.323 1.633 -4.240 1.00 97.06 84 LYS A O 1
ATOM 681 N N . PHE A 1 85 ? -5.570 0.808 -2.154 1.00 96.94 85 PHE A N 1
ATOM 682 C CA . PHE A 1 85 ? -4.209 0.284 -2.016 1.00 96.94 85 PHE A CA 1
ATOM 683 C C . PHE A 1 85 ? -3.880 -0.688 -3.159 1.00 96.94 85 PHE A C 1
ATOM 685 O O . PHE A 1 85 ? -2.924 -0.480 -3.904 1.00 96.94 85 PHE A O 1
ATOM 692 N N . CYS A 1 86 ? -4.716 -1.712 -3.360 1.00 97.31 86 CYS A N 1
ATOM 693 C CA . CYS A 1 86 ? -4.509 -2.724 -4.396 1.00 97.31 86 CYS A CA 1
ATOM 694 C C . CYS A 1 86 ? -4.502 -2.127 -5.811 1.00 97.31 86 CYS A C 1
ATOM 696 O O . CYS A 1 86 ? -3.687 -2.541 -6.635 1.00 97.31 86 CYS A O 1
ATOM 698 N N . SER A 1 87 ? -5.380 -1.156 -6.088 1.00 97.94 87 SER A N 1
ATOM 699 C CA . SER A 1 87 ? -5.427 -0.456 -7.378 1.00 97.94 87 SER A CA 1
ATOM 700 C C . SER A 1 87 ? -4.128 0.295 -7.646 1.00 97.94 87 SER A C 1
ATOM 702 O O . SER A 1 87 ? -3.540 0.118 -8.704 1.00 97.94 87 SER A O 1
ATOM 704 N N . ILE A 1 88 ? -3.636 1.081 -6.683 1.00 96.56 88 ILE A N 1
ATOM 705 C CA . ILE A 1 88 ? -2.400 1.855 -6.868 1.00 96.56 88 ILE A CA 1
ATOM 706 C C . ILE A 1 88 ? -1.203 0.920 -7.042 1.00 96.56 88 ILE A C 1
ATOM 708 O O . ILE A 1 88 ? -0.380 1.139 -7.930 1.00 96.56 88 ILE A O 1
ATOM 712 N N . PHE A 1 89 ? -1.116 -0.151 -6.246 1.00 97.25 89 PHE A N 1
ATOM 713 C CA . PHE A 1 89 ? -0.068 -1.157 -6.414 1.00 97.25 89 PHE A CA 1
ATOM 714 C C . PHE A 1 89 ? -0.091 -1.748 -7.831 1.00 97.25 89 PHE A C 1
ATOM 716 O O . PHE A 1 89 ? 0.957 -1.859 -8.472 1.00 97.25 89 PHE A O 1
ATOM 723 N N . HIS A 1 90 ? -1.279 -2.082 -8.341 1.00 98.00 90 HIS A N 1
ATOM 724 C CA . HIS A 1 90 ? -1.444 -2.594 -9.697 1.00 98.00 90 HIS A CA 1
ATOM 725 C C . HIS A 1 90 ? -1.039 -1.572 -10.758 1.00 98.00 90 HIS A C 1
ATOM 727 O O . HIS A 1 90 ? -0.262 -1.904 -11.647 1.00 98.00 90 HIS A O 1
ATOM 733 N N . ASP A 1 91 ? -1.471 -0.322 -10.636 1.00 97.44 91 ASP A N 1
ATOM 734 C CA . ASP A 1 91 ? -1.138 0.733 -11.597 1.00 97.44 91 ASP A CA 1
ATOM 735 C C . ASP A 1 91 ? 0.381 0.985 -11.653 1.00 97.44 91 ASP A C 1
ATOM 737 O O . ASP A 1 91 ? 0.967 1.158 -12.726 1.00 97.44 91 ASP A O 1
ATOM 741 N N . LEU A 1 92 ? 1.055 0.952 -10.498 1.00 95.69 92 LEU A N 1
ATOM 742 C CA . LEU A 1 92 ? 2.495 1.202 -10.407 1.00 95.69 92 LEU A CA 1
ATOM 743 C C . LEU A 1 92 ? 3.342 0.014 -10.864 1.00 95.69 92 LEU A C 1
ATOM 745 O O . LEU A 1 92 ? 4.412 0.221 -11.444 1.00 95.69 92 LEU A O 1
ATOM 749 N N . THR A 1 93 ? 2.895 -1.219 -10.625 1.00 97.44 93 THR A N 1
ATOM 750 C CA . THR A 1 93 ? 3.722 -2.424 -10.820 1.00 97.44 93 THR A CA 1
ATOM 751 C C . THR A 1 93 ? 3.260 -3.340 -11.951 1.00 97.44 93 THR A C 1
ATOM 753 O O . THR A 1 93 ? 4.041 -4.173 -12.406 1.00 97.44 93 THR A O 1
ATOM 756 N N . GLY A 1 94 ? 2.001 -3.233 -12.371 1.00 97.38 94 GLY A N 1
ATOM 757 C CA . GLY A 1 94 ? 1.300 -4.182 -13.239 1.00 97.38 94 GLY A CA 1
ATOM 758 C C . GLY A 1 94 ? 0.993 -5.540 -12.592 1.00 97.38 94 GLY A C 1
ATOM 759 O O . GLY A 1 94 ? 0.544 -6.452 -13.280 1.00 97.38 94 GLY A O 1
ATOM 760 N N . ASN A 1 95 ? 1.227 -5.705 -11.285 1.00 98.06 95 ASN A N 1
ATOM 761 C CA . ASN A 1 95 ? 0.999 -6.951 -10.549 1.00 98.06 95 ASN A CA 1
ATOM 762 C C . ASN A 1 95 ? -0.226 -6.820 -9.628 1.00 98.06 95 ASN A C 1
ATOM 764 O O . ASN A 1 95 ? -0.595 -5.721 -9.223 1.00 98.06 95 ASN A O 1
ATOM 768 N N . TYR A 1 96 ? -0.876 -7.930 -9.279 1.00 97.31 96 TYR A N 1
ATOM 769 C CA . TYR A 1 96 ? -1.949 -7.919 -8.279 1.00 97.31 96 TYR A CA 1
ATOM 770 C C . TYR A 1 96 ? -1.381 -8.108 -6.871 1.00 97.31 96 TYR A C 1
ATOM 772 O O . TYR A 1 96 ? -0.550 -8.986 -6.652 1.00 97.31 96 TYR A O 1
ATOM 780 N N . TRP A 1 97 ? -1.874 -7.333 -5.901 1.00 96.94 97 TRP A N 1
ATOM 781 C CA . TRP A 1 97 ? -1.383 -7.368 -4.517 1.00 96.94 97 TRP A CA 1
ATOM 782 C C . TRP A 1 97 ? -1.449 -8.756 -3.858 1.00 96.94 97 TRP A C 1
ATOM 784 O O . TRP A 1 97 ? -0.518 -9.175 -3.171 1.00 96.94 97 TRP A O 1
A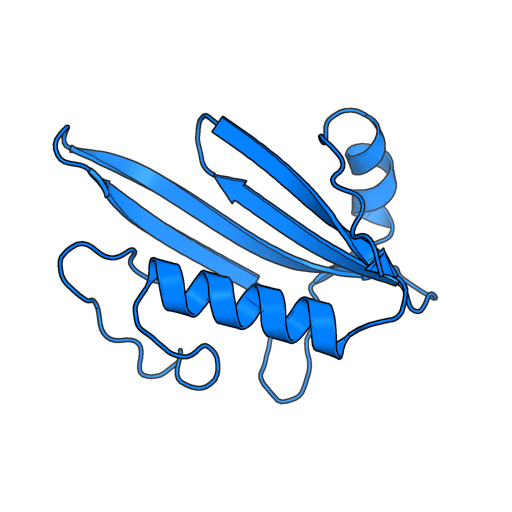TOM 794 N N . HIS A 1 98 ? -2.532 -9.501 -4.095 1.00 95.44 98 HIS A N 1
ATOM 795 C CA . HIS A 1 98 ? -2.709 -10.853 -3.554 1.00 95.44 98 HIS A CA 1
ATOM 796 C C . HIS A 1 98 ? -1.753 -11.887 -4.181 1.00 95.44 98 HIS A C 1
ATOM 798 O O . HIS A 1 98 ? -1.628 -12.988 -3.662 1.00 95.44 98 HIS A O 1
ATOM 804 N N . LEU A 1 99 ? -1.052 -11.538 -5.268 1.00 95.75 99 LEU A N 1
ATOM 805 C CA . LEU A 1 99 ? -0.033 -12.369 -5.924 1.00 95.75 99 LEU A CA 1
ATOM 806 C C . LEU A 1 99 ? 1.387 -11.811 -5.741 1.00 95.75 99 LEU A C 1
ATOM 808 O O . LEU A 1 99 ? 2.302 -12.210 -6.460 1.00 95.75 99 LEU A O 1
ATOM 812 N N . ARG A 1 100 ? 1.597 -10.888 -4.792 1.00 95.62 100 ARG A N 1
ATOM 813 C CA . ARG A 1 100 ? 2.893 -10.216 -4.583 1.00 95.62 100 ARG A CA 1
ATOM 814 C C . ARG A 1 100 ? 4.047 -11.164 -4.239 1.00 95.62 100 ARG A C 1
ATOM 816 O O . ARG A 1 100 ? 5.191 -10.830 -4.507 1.00 95.62 100 ARG A O 1
ATOM 823 N N . GLU A 1 101 ? 3.777 -12.350 -3.697 1.00 93.88 101 GLU A N 1
ATOM 824 C CA . GLU A 1 101 ? 4.816 -13.366 -3.455 1.00 93.88 101 GLU A CA 1
ATOM 825 C C . GLU A 1 101 ? 5.398 -13.934 -4.759 1.00 93.88 101 GLU A C 1
ATOM 827 O O . GLU A 1 101 ? 6.535 -14.393 -4.793 1.00 93.88 101 GLU A O 1
ATOM 832 N N . SER A 1 102 ? 4.633 -13.871 -5.852 1.00 95.81 102 SER A N 1
ATOM 833 C CA . SER A 1 102 ? 5.058 -14.240 -7.208 1.00 95.81 102 SER A CA 1
ATOM 834 C C . SER A 1 102 ? 5.317 -12.999 -8.071 1.00 95.81 102 SER A C 1
ATOM 836 O O . SER A 1 102 ? 5.048 -13.008 -9.273 1.00 95.81 102 SER A O 1
ATOM 838 N N . PHE A 1 103 ? 5.792 -11.909 -7.458 1.00 96.94 103 PHE A N 1
ATOM 839 C CA . PHE A 1 103 ? 6.019 -10.637 -8.140 1.00 96.94 103 PHE A CA 1
ATOM 840 C C . PHE A 1 103 ? 6.914 -10.794 -9.374 1.00 96.94 103 PHE A C 1
ATOM 842 O O . PHE A 1 103 ? 8.002 -11.368 -9.305 1.00 96.94 103 PHE A O 1
ATOM 849 N N . SER A 1 104 ? 6.492 -10.201 -10.492 1.00 96.38 104 SER A N 1
ATOM 850 C CA . SER A 1 104 ? 7.291 -10.138 -11.712 1.00 96.38 104 SER A CA 1
ATOM 851 C C . SER A 1 104 ? 7.593 -8.693 -12.085 1.00 96.38 104 SER A C 1
ATOM 853 O O . SER A 1 104 ? 6.691 -7.877 -12.297 1.00 96.38 104 SER A O 1
ATOM 855 N N . LYS A 1 105 ? 8.882 -8.372 -12.220 1.00 95.06 105 LYS A N 1
ATOM 856 C CA . LYS A 1 105 ? 9.316 -7.043 -12.647 1.00 95.06 105 LYS A CA 1
ATOM 857 C C . LYS A 1 105 ? 8.929 -6.791 -14.107 1.00 95.06 105 LYS A C 1
ATOM 859 O O . LYS A 1 105 ? 9.419 -7.462 -15.010 1.00 95.06 105 LYS A O 1
ATOM 864 N N . ILE A 1 106 ? 8.129 -5.749 -14.343 1.00 94.88 106 ILE A N 1
ATOM 865 C CA . ILE A 1 106 ? 7.764 -5.285 -15.688 1.00 94.88 106 ILE A CA 1
ATOM 866 C C . ILE A 1 106 ? 8.608 -4.059 -16.065 1.00 94.88 106 ILE A C 1
ATOM 868 O O . ILE A 1 106 ? 8.801 -3.133 -15.268 1.00 94.88 106 ILE A O 1
ATOM 872 N N . ARG A 1 107 ? 9.134 -4.040 -17.297 1.00 91.75 107 ARG A N 1
ATOM 873 C CA . ARG A 1 107 ? 9.879 -2.892 -17.841 1.00 91.75 107 ARG A CA 1
ATOM 874 C C . ARG A 1 107 ? 8.988 -1.645 -17.841 1.00 91.75 107 ARG A C 1
ATOM 876 O O . ARG A 1 107 ? 7.854 -1.695 -18.294 1.00 91.75 107 ARG A O 1
ATOM 883 N N . GLY A 1 108 ? 9.517 -0.524 -17.353 1.00 90.06 108 GLY A N 1
ATOM 884 C CA . GLY A 1 108 ? 8.793 0.752 -17.284 1.00 90.06 108 GLY A CA 1
ATOM 885 C C . GLY A 1 108 ? 7.911 0.936 -16.040 1.00 90.06 108 GLY A C 1
ATOM 886 O O . GLY A 1 108 ? 7.551 2.072 -15.731 1.00 90.06 108 GLY A O 1
ATOM 887 N N . HIS A 1 109 ? 7.639 -0.130 -15.284 1.00 94.12 109 HIS A N 1
ATOM 888 C CA . HIS A 1 109 ? 6.901 -0.086 -14.017 1.00 94.12 109 HIS A CA 1
ATOM 889 C C . HIS A 1 109 ? 7.837 0.052 -12.811 1.00 94.12 109 HIS A C 1
ATOM 891 O O . HIS A 1 109 ? 9.062 -0.000 -12.954 1.00 94.12 109 HIS A O 1
ATOM 897 N N . TYR A 1 110 ? 7.276 0.216 -11.614 1.00 95.69 110 TYR A N 1
ATOM 898 C CA . TYR A 1 110 ? 8.013 0.117 -10.354 1.00 95.69 110 TYR A CA 1
ATOM 899 C C . TYR A 1 110 ? 8.362 -1.346 -10.031 1.00 95.69 110 TYR A C 1
ATOM 901 O O . TYR A 1 110 ? 7.820 -2.280 -10.621 1.00 95.69 110 TYR A O 1
ATOM 909 N N . SER A 1 111 ? 9.378 -1.560 -9.198 1.00 95.94 111 SER A N 1
ATOM 910 C CA . SER A 1 111 ? 9.737 -2.861 -8.625 1.00 95.94 111 SER A CA 1
ATOM 911 C C . SER A 1 111 ? 9.256 -2.904 -7.189 1.00 95.94 111 SER A C 1
ATOM 913 O O . SER A 1 111 ? 9.468 -1.928 -6.478 1.00 95.94 111 SER A O 1
ATOM 915 N N . TYR A 1 112 ? 8.669 -4.020 -6.773 1.00 95.44 112 TYR A N 1
ATOM 916 C CA . TYR A 1 112 ? 8.465 -4.319 -5.362 1.00 95.44 112 TYR A CA 1
ATOM 917 C C . TYR A 1 112 ? 9.792 -4.769 -4.735 1.00 95.44 112 TYR A C 1
ATOM 919 O O . TYR A 1 112 ? 10.620 -5.359 -5.441 1.00 95.44 112 TYR A O 1
ATOM 927 N N . ILE A 1 113 ? 10.013 -4.411 -3.470 1.00 88.75 113 ILE A N 1
ATOM 928 C CA . ILE A 1 113 ? 11.269 -4.584 -2.726 1.00 88.75 113 ILE A CA 1
ATOM 929 C C . ILE A 1 113 ? 10.964 -5.104 -1.330 1.00 88.75 113 ILE A C 1
ATOM 931 O O . ILE A 1 113 ? 9.955 -4.632 -0.756 1.00 88.75 113 ILE A O 1
#

Radius of gyration: 14.49 Å; chains: 1; bounding box: 38×33×37 Å

pLDDT: mean 86.39, std 14.7, range [35.16, 98.06]

Organism: NCBI:txid1234261

Foldseek 3Di:
DDKDKDFDDPVVVVCVVFKDFDADPLGTLWWKWWDQDPVRDIKIKIWTWIDGPPAQWIWIWIDIPPDGIIIITPGNDPVVNVVVSQVVCCVQAVDGSSCVVVGDGDPPHIDID

InterPro domains:
  IPR008893 WGR domain [PS51977] (18-110)
  IPR008893 WGR domain [SM00773] (29-104)
  IPR036930 WGR domain superfamily [SSF142921] (12-113)
  IPR050800 ADP-ribosyltransferase diphtheria toxin-like [PTHR10459] (14-112)